Protein AF-A0A5E4SGM3-F1 (afdb_monomer_lite)

Structure (mmCIF, N/CA/C/O backbone):
data_AF-A0A5E4SGM3-F1
#
_entry.id   AF-A0A5E4SGM3-F1
#
loop_
_atom_site.group_PDB
_atom_site.id
_atom_site.type_symbol
_atom_site.label_atom_id
_atom_site.label_alt_id
_atom_site.label_comp_id
_atom_site.label_asym_id
_atom_site.label_entity_id
_atom_site.label_seq_id
_atom_site.pdbx_PDB_ins_code
_atom_site.Cartn_x
_atom_site.Cartn_y
_atom_site.Cartn_z
_atom_site.occupanc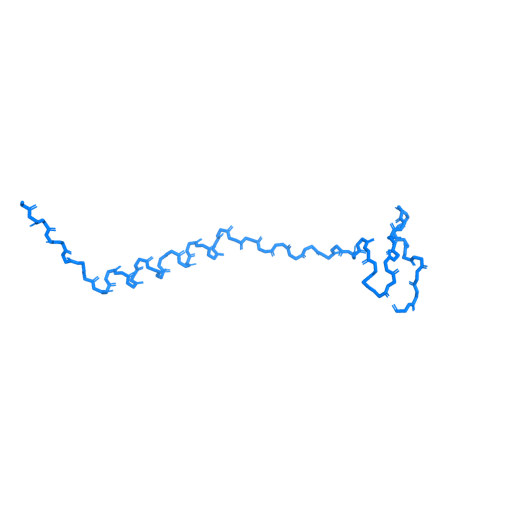y
_atom_site.B_iso_or_equiv
_atom_site.auth_seq_id
_atom_site.auth_comp_id
_atom_site.auth_asym_id
_atom_site.auth_atom_id
_atom_site.pdbx_PDB_model_num
ATOM 1 N N . MET A 1 1 ? -39.501 -10.090 17.06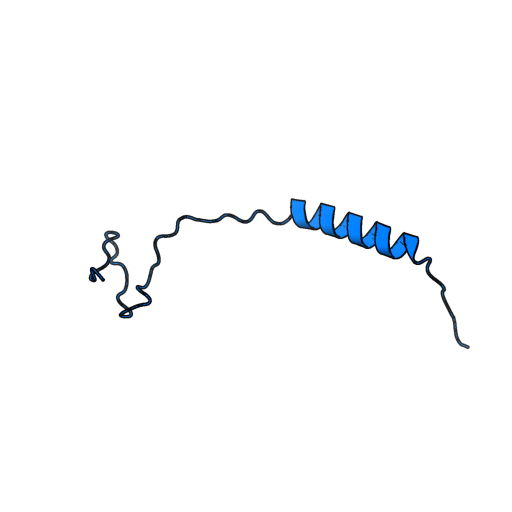3 1.00 43.59 1 MET A N 1
ATOM 2 C CA . MET A 1 1 ? -38.664 -9.589 18.174 1.00 43.59 1 MET A CA 1
ATOM 3 C C . MET A 1 1 ? -37.520 -8.795 17.551 1.00 43.59 1 MET A C 1
ATOM 5 O O . MET A 1 1 ? -36.833 -9.356 16.710 1.00 43.59 1 MET A O 1
ATOM 9 N N . LYS A 1 2 ? -37.392 -7.489 17.825 1.00 58.12 2 LYS A N 1
ATOM 10 C CA . LYS A 1 2 ? -36.315 -6.644 17.274 1.00 58.12 2 LYS A CA 1
ATOM 11 C C . LYS A 1 2 ? -35.361 -6.282 18.407 1.00 58.12 2 LYS A C 1
ATOM 13 O O . LYS A 1 2 ? -35.802 -5.717 19.400 1.00 58.12 2 LYS A O 1
ATOM 18 N N . LEU A 1 3 ? -34.091 -6.644 18.253 1.00 62.09 3 LEU A N 1
ATOM 19 C CA . LEU A 1 3 ? -33.018 -6.242 19.154 1.00 62.09 3 LEU A CA 1
ATOM 20 C C . LEU A 1 3 ? -32.407 -4.953 18.595 1.00 62.09 3 LEU A C 1
ATOM 22 O O . LEU A 1 3 ? -31.993 -4.927 17.438 1.00 62.09 3 LEU A O 1
ATOM 26 N N . SER A 1 4 ? -32.377 -3.890 19.389 1.00 65.56 4 SER A N 1
ATOM 27 C CA . SER A 1 4 ? -31.702 -2.638 19.043 1.00 65.56 4 SER A CA 1
ATOM 28 C C . SER A 1 4 ? -30.497 -2.463 19.956 1.00 65.56 4 SER A C 1
ATOM 30 O O . SER A 1 4 ? -30.655 -2.419 21.174 1.00 65.56 4 SER A O 1
ATOM 32 N N . VAL A 1 5 ? -29.308 -2.373 19.364 1.00 75.25 5 VAL A N 1
ATOM 33 C CA . VAL A 1 5 ? -28.049 -2.127 20.072 1.00 75.25 5 VAL A CA 1
ATOM 34 C C . VAL A 1 5 ? -27.605 -0.708 19.746 1.00 75.25 5 VAL A C 1
ATOM 36 O O . VAL A 1 5 ? -27.450 -0.361 18.577 1.00 75.25 5 VAL A O 1
ATOM 39 N N . SER A 1 6 ? -27.423 0.115 20.774 1.00 73.50 6 SER A N 1
ATOM 40 C CA . SER A 1 6 ? -26.849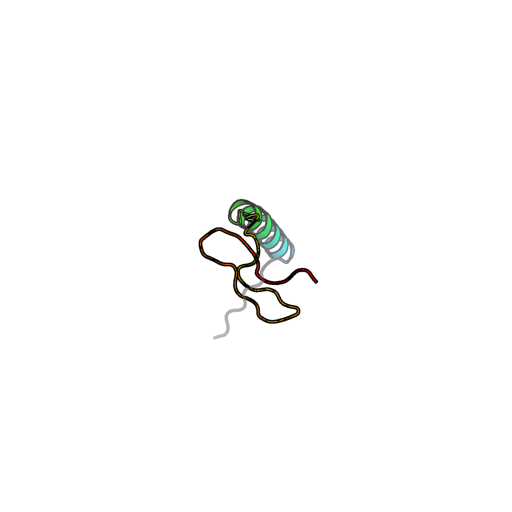 1.454 20.662 1.00 73.50 6 SER A CA 1
ATOM 41 C C . SER A 1 6 ? -25.368 1.392 21.010 1.00 73.50 6 SER A C 1
ATOM 43 O O . SER A 1 6 ? -25.010 0.968 22.109 1.00 73.50 6 SER A O 1
ATOM 45 N N . VAL A 1 7 ? -24.518 1.810 20.077 1.00 80.69 7 VAL A N 1
ATOM 46 C CA . VAL A 1 7 ? -23.073 1.937 20.289 1.00 80.69 7 VAL A CA 1
ATOM 47 C C . VAL A 1 7 ? -22.741 3.415 20.439 1.00 80.69 7 VAL A C 1
ATOM 49 O O . VAL A 1 7 ? -23.242 4.243 19.679 1.00 80.69 7 VAL A O 1
ATOM 52 N N . ASP A 1 8 ? -21.911 3.737 21.428 1.00 86.50 8 ASP A N 1
ATOM 53 C CA . ASP A 1 8 ? -21.448 5.099 21.668 1.00 86.50 8 ASP A CA 1
ATOM 54 C C . ASP A 1 8 ? -20.553 5.576 20.512 1.00 86.50 8 ASP A C 1
ATOM 56 O O . ASP A 1 8 ? -19.624 4.881 20.091 1.00 86.50 8 ASP A O 1
ATOM 60 N N . HIS A 1 9 ? -20.825 6.774 19.998 1.00 83.94 9 HIS A N 1
ATOM 61 C CA . HIS A 1 9 ? -20.076 7.354 18.888 1.00 83.94 9 HIS A CA 1
ATOM 62 C C . HIS A 1 9 ? -18.589 7.555 19.229 1.00 83.94 9 HIS A C 1
ATOM 64 O O . HIS A 1 9 ?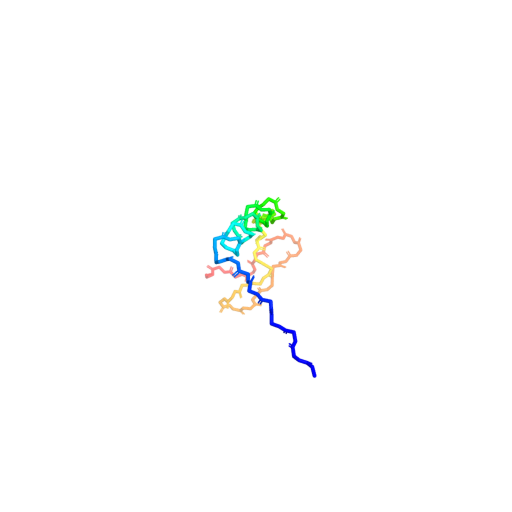 -17.725 7.377 18.370 1.00 83.94 9 HIS A O 1
ATOM 70 N N . ALA A 1 10 ? -18.261 7.859 20.488 1.00 85.44 10 ALA A N 1
ATOM 71 C CA . ALA A 1 10 ? -16.877 7.999 20.931 1.00 85.44 10 ALA A CA 1
ATOM 72 C C . ALA A 1 10 ? -16.113 6.667 20.864 1.00 85.44 10 ALA A C 1
ATOM 74 O O . ALA A 1 10 ? -14.927 6.650 20.533 1.00 85.44 10 ALA A O 1
ATOM 75 N N . ALA A 1 11 ? -16.790 5.541 21.114 1.00 79.19 11 ALA A N 1
ATOM 76 C CA . ALA A 1 11 ? -16.188 4.215 20.996 1.00 79.19 11 ALA A CA 1
ATOM 77 C C . ALA A 1 11 ? -15.867 3.858 19.534 1.00 79.19 11 ALA A C 1
ATOM 79 O O . ALA A 1 11 ? -14.839 3.235 19.265 1.00 79.19 11 ALA A O 1
ATOM 80 N N . ILE A 1 12 ? -16.710 4.292 18.589 1.00 83.69 12 ILE A N 1
ATOM 81 C CA . ILE A 1 12 ? -16.479 4.106 17.148 1.00 83.69 12 ILE A CA 1
ATOM 82 C C . ILE A 1 12 ? -15.235 4.884 16.704 1.00 83.69 12 ILE A C 1
ATOM 84 O O . ILE A 1 12 ? -14.360 4.319 16.047 1.00 83.69 12 ILE A O 1
ATOM 88 N N . GLU A 1 13 ? -15.115 6.152 17.100 1.00 85.50 13 GLU A N 1
ATOM 89 C CA . GLU A 1 13 ? -13.957 6.976 16.736 1.00 85.50 13 GLU A CA 1
ATOM 90 C C . GLU A 1 13 ? -12.655 6.454 17.362 1.00 85.50 13 GLU A C 1
ATOM 92 O O . GLU A 1 13 ? -11.644 6.339 16.670 1.00 85.50 13 GLU A O 1
ATOM 97 N N . ALA A 1 14 ? -12.687 6.019 18.626 1.00 84.94 14 ALA A N 1
ATOM 98 C CA . ALA A 1 14 ? -11.528 5.403 19.274 1.00 84.94 14 ALA A CA 1
ATOM 99 C C . ALA A 1 14 ? -11.072 4.111 18.567 1.00 84.94 14 ALA A C 1
ATOM 101 O O . ALA A 1 14 ? -9.871 3.881 18.399 1.00 84.94 14 ALA A O 1
ATOM 102 N N . ALA A 1 15 ? -12.018 3.278 18.116 1.00 80.62 15 ALA A N 1
ATOM 103 C CA . ALA A 1 15 ? -11.718 2.072 17.348 1.00 80.62 15 ALA A CA 1
ATOM 104 C C . ALA A 1 15 ? -11.119 2.400 15.969 1.00 80.62 15 ALA A C 1
ATOM 106 O O . ALA A 1 15 ? -10.168 1.742 15.540 1.00 80.62 15 ALA A O 1
ATOM 107 N N . LYS A 1 16 ? -11.627 3.442 15.297 1.00 80.06 16 LYS A N 1
ATOM 108 C CA . LYS A 1 16 ? -11.106 3.915 14.006 1.00 80.06 16 LYS A CA 1
ATOM 109 C C . LYS A 1 16 ? -9.660 4.395 14.131 1.00 80.06 16 LYS A C 1
ATOM 111 O O . LYS A 1 16 ? -8.805 3.974 13.355 1.00 80.06 16 LYS A O 1
ATOM 116 N N . ASP A 1 17 ? -9.366 5.199 15.148 1.00 84.00 17 ASP A N 1
ATOM 117 C CA . ASP A 1 17 ? -8.016 5.700 15.416 1.00 84.00 17 ASP A CA 1
ATOM 118 C C . ASP A 1 17 ? -7.027 4.576 15.743 1.00 84.00 17 ASP A C 1
ATOM 120 O O . ASP A 1 17 ? -5.887 4.580 15.266 1.00 84.00 17 ASP A O 1
ATOM 124 N N . ALA A 1 18 ? -7.456 3.590 16.537 1.00 82.19 18 ALA A N 1
ATOM 125 C CA . ALA A 1 18 ? -6.648 2.413 16.841 1.00 82.19 18 ALA A CA 1
ATOM 126 C C . ALA A 1 18 ? -6.350 1.593 15.577 1.00 82.19 18 ALA A C 1
ATOM 128 O O . ALA A 1 18 ? -5.207 1.179 15.369 1.00 82.19 18 ALA A O 1
ATOM 129 N N . PHE A 1 19 ? -7.346 1.413 14.704 1.00 79.50 19 PHE A N 1
ATOM 130 C CA . PHE A 1 19 ? -7.178 0.723 13.429 1.00 79.50 19 PHE A CA 1
ATOM 131 C C . PHE A 1 19 ? -6.203 1.457 12.504 1.00 79.50 19 PHE A C 1
ATOM 133 O O . PHE A 1 19 ? -5.284 0.832 11.988 1.00 79.50 19 PHE A O 1
ATOM 140 N N . VAL A 1 20 ? -6.332 2.777 12.338 1.00 80.06 20 VAL A N 1
ATOM 141 C CA . VAL A 1 20 ? -5.422 3.572 11.492 1.00 80.06 20 VAL A CA 1
ATOM 142 C C . VAL A 1 20 ? -3.985 3.517 12.018 1.00 80.06 20 VAL A C 1
ATOM 144 O O . VAL A 1 20 ? -3.055 3.313 11.238 1.00 80.06 20 VAL A O 1
ATOM 147 N N . LYS A 1 21 ? -3.789 3.627 13.339 1.00 77.94 21 LYS A N 1
ATOM 148 C CA . LYS A 1 21 ? -2.467 3.488 13.979 1.00 77.94 21 LYS A CA 1
ATOM 149 C C . LYS A 1 21 ? -1.867 2.089 13.823 1.00 77.94 21 LYS A C 1
ATOM 151 O O . LYS A 1 21 ? -0.648 1.953 13.761 1.00 77.94 21 LYS A O 1
ATOM 156 N N . ALA A 1 22 ? -2.694 1.048 13.797 1.00 74.06 22 ALA A N 1
ATOM 157 C CA . ALA A 1 22 ? -2.243 -0.320 13.565 1.00 74.06 22 ALA A CA 1
ATOM 158 C C . ALA A 1 22 ? -1.940 -0.577 12.079 1.00 74.06 22 ALA A C 1
ATOM 160 O O . ALA A 1 22 ? -0.909 -1.161 11.753 1.00 74.06 22 ALA A O 1
ATOM 161 N N . ALA A 1 23 ? -2.791 -0.093 11.174 1.00 66.62 23 ALA A N 1
ATOM 162 C CA . ALA A 1 23 ? -2.632 -0.240 9.732 1.00 66.62 23 ALA A CA 1
ATOM 163 C C . ALA A 1 23 ? -1.389 0.500 9.219 1.00 66.62 23 ALA A C 1
ATOM 165 O O . ALA A 1 23 ? -0.633 -0.055 8.426 1.00 66.62 23 ALA A O 1
ATOM 166 N N . SER A 1 24 ? -1.106 1.702 9.729 1.00 61.69 24 SER A N 1
ATOM 167 C CA . SER A 1 24 ? 0.115 2.439 9.379 1.00 61.69 24 SER A CA 1
ATOM 168 C C . SER A 1 24 ? 1.398 1.724 9.814 1.00 61.69 24 SER A C 1
ATOM 170 O O . SER A 1 24 ? 2.436 1.895 9.185 1.00 61.69 24 SER A O 1
ATOM 172 N N . ARG A 1 25 ? 1.332 0.878 10.851 1.00 61.50 25 ARG A N 1
ATOM 173 C CA . ARG A 1 25 ? 2.442 0.004 11.265 1.00 61.50 25 ARG A CA 1
ATOM 174 C C . ARG A 1 25 ? 2.570 -1.257 10.408 1.00 61.50 25 ARG A C 1
ATOM 176 O O . ARG A 1 25 ? 3.652 -1.829 10.362 1.00 61.50 25 ARG A O 1
ATOM 183 N N . ALA A 1 26 ? 1.491 -1.693 9.760 1.00 61.31 26 ALA A N 1
ATOM 184 C CA . ALA A 1 26 ? 1.467 -2.898 8.932 1.00 61.31 26 ALA A CA 1
ATOM 185 C C . ALA A 1 26 ? 1.860 -2.635 7.468 1.00 61.31 26 ALA A C 1
ATOM 187 O O . ALA A 1 26 ? 2.289 -3.556 6.777 1.00 61.31 26 ALA A O 1
ATOM 188 N N . VAL A 1 27 ? 1.736 -1.395 6.985 1.00 58.75 27 VAL A N 1
ATOM 189 C CA . VAL A 1 27 ? 2.055 -1.041 5.597 1.00 58.75 27 VAL A CA 1
ATOM 190 C C . VAL A 1 27 ? 3.459 -0.444 5.523 1.00 58.75 27 VAL A C 1
ATOM 192 O O . VAL A 1 27 ? 3.662 0.754 5.695 1.00 58.75 27 VAL A O 1
ATOM 195 N N . THR A 1 28 ? 4.452 -1.287 5.241 1.00 54.84 28 THR A N 1
ATOM 196 C CA . THR A 1 28 ? 5.763 -0.816 4.780 1.00 54.84 28 THR A CA 1
ATOM 197 C C . THR A 1 28 ? 5.667 -0.535 3.282 1.00 54.84 28 THR A C 1
ATOM 199 O O . THR A 1 28 ? 5.686 -1.458 2.472 1.00 54.84 28 THR A O 1
ATOM 202 N N . VAL A 1 29 ? 5.527 0.737 2.898 1.00 58.09 29 VAL A N 1
ATOM 203 C CA . VAL A 1 29 ? 5.638 1.139 1.489 1.00 58.09 29 VAL A CA 1
ATOM 204 C C . VAL A 1 29 ? 7.118 1.116 1.119 1.00 58.09 29 VAL A C 1
ATOM 206 O O . VAL A 1 29 ? 7.854 2.060 1.397 1.00 58.09 29 VAL A O 1
ATOM 209 N N . ILE A 1 30 ? 7.568 0.011 0.529 1.00 55.31 30 ILE A N 1
ATOM 210 C CA . ILE A 1 30 ? 8.885 -0.061 -0.099 1.00 55.31 30 ILE A CA 1
ATOM 211 C C . ILE A 1 30 ? 8.740 0.616 -1.460 1.00 55.31 30 ILE A C 1
ATOM 213 O O . ILE A 1 30 ? 8.237 0.016 -2.407 1.00 55.31 30 ILE A O 1
ATOM 217 N N . VAL A 1 31 ? 9.142 1.884 -1.550 1.00 56.12 31 VAL A N 1
ATOM 218 C CA . VAL A 1 31 ? 9.382 2.520 -2.848 1.00 56.12 31 VAL A CA 1
ATOM 219 C C . VAL A 1 31 ? 10.686 1.924 -3.360 1.00 56.12 31 VAL A C 1
ATOM 221 O O . VAL A 1 31 ? 11.770 2.401 -3.037 1.00 56.12 31 VAL A O 1
ATOM 224 N N . ALA A 1 32 ? 10.591 0.798 -4.061 1.00 54.84 32 ALA A N 1
ATOM 225 C CA . ALA A 1 32 ? 11.727 0.293 -4.803 1.00 54.84 32 ALA A CA 1
ATOM 226 C C . ALA A 1 32 ? 12.001 1.293 -5.934 1.00 54.84 32 ALA A C 1
ATOM 228 O O . ALA A 1 32 ? 11.096 1.597 -6.712 1.00 54.84 32 ALA 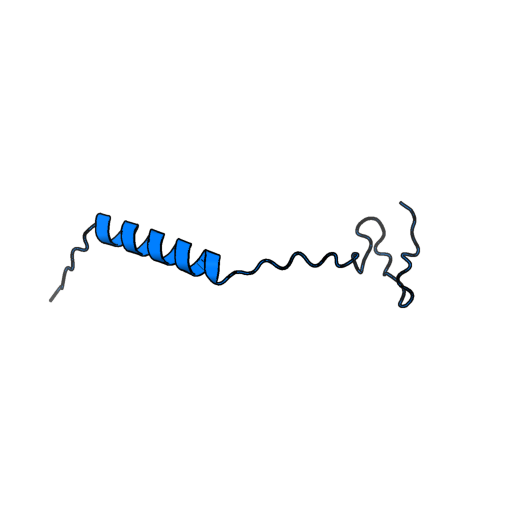A O 1
ATOM 229 N N . ASP A 1 33 ? 13.231 1.805 -6.022 1.00 55.69 33 ASP A N 1
ATOM 230 C CA . ASP A 1 33 ? 13.764 2.530 -7.187 1.00 55.69 33 ASP A CA 1
ATOM 231 C C . ASP A 1 33 ? 13.897 1.563 -8.386 1.00 55.69 33 ASP A C 1
ATOM 233 O O . ASP A 1 33 ? 14.960 1.374 -8.985 1.00 55.69 33 ASP A O 1
ATOM 237 N N . GLU A 1 34 ? 12.814 0.861 -8.718 1.00 61.97 34 GLU A N 1
ATOM 238 C CA . GLU A 1 34 ? 12.745 0.024 -9.898 1.00 61.97 34 GLU A CA 1
ATOM 239 C C . GLU A 1 34 ? 12.727 0.953 -11.101 1.00 61.97 34 GLU A C 1
ATOM 241 O O . GLU A 1 34 ? 11.731 1.603 -11.426 1.00 61.97 34 GLU A O 1
ATOM 246 N N . LYS A 1 35 ? 13.880 1.029 -11.771 1.00 69.81 35 LYS A N 1
ATOM 247 C CA . LYS A 1 35 ? 13.968 1.642 -13.089 1.00 69.81 35 LYS A CA 1
ATOM 248 C C . LYS A 1 35 ? 12.853 1.039 -13.950 1.00 69.81 35 LYS A C 1
ATOM 250 O O . LYS A 1 35 ? 12.837 -0.183 -14.114 1.00 69.81 35 LYS A O 1
ATOM 255 N N . PRO A 1 36 ? 11.961 1.858 -14.531 1.00 72.31 36 PRO A N 1
ATOM 256 C CA . PRO A 1 36 ? 10.786 1.351 -15.218 1.00 72.31 36 PRO A CA 1
ATOM 257 C C . PRO A 1 36 ? 11.204 0.382 -16.323 1.00 72.31 36 PRO A C 1
ATOM 259 O O . PRO A 1 36 ? 12.131 0.661 -17.099 1.00 72.31 36 PRO A O 1
ATOM 262 N N . THR A 1 37 ? 10.536 -0.772 -16.357 1.00 84.00 37 THR A N 1
ATOM 263 C CA . THR A 1 37 ? 10.764 -1.837 -17.345 1.00 84.00 37 THR A CA 1
ATOM 264 C C . THR A 1 37 ? 10.342 -1.401 -18.745 1.00 84.00 37 THR A C 1
ATOM 266 O O . THR A 1 37 ? 10.882 -1.900 -19.727 1.00 84.00 37 THR A O 1
ATOM 269 N N . LEU A 1 38 ? 9.409 -0.451 -18.843 1.00 87.88 38 LEU A N 1
ATOM 270 C CA . LEU A 1 38 ? 8.857 0.046 -20.096 1.00 87.88 38 LEU A CA 1
ATOM 271 C C . LEU A 1 38 ? 8.844 1.579 -20.113 1.00 87.88 38 LEU A C 1
ATOM 273 O O . LEU A 1 38 ? 8.439 2.219 -19.142 1.00 87.88 38 LEU A O 1
ATOM 277 N N . CYS A 1 39 ? 9.284 2.169 -21.222 1.00 88.12 39 CYS A N 1
ATOM 278 C CA . CYS A 1 39 ? 9.191 3.601 -21.468 1.00 88.12 39 CYS A CA 1
ATOM 279 C C . CYS A 1 39 ? 7.757 3.974 -21.859 1.00 88.12 39 CYS A C 1
ATOM 281 O O . CYS A 1 39 ? 7.255 3.538 -22.893 1.00 88.12 39 CYS A O 1
ATOM 283 N N . ILE A 1 40 ? 7.106 4.823 -21.062 1.00 85.44 40 ILE A N 1
ATOM 284 C CA . ILE A 1 40 ? 5.709 5.235 -21.281 1.00 85.44 40 ILE A CA 1
ATOM 285 C C . ILE A 1 40 ? 5.546 6.024 -22.595 1.00 85.44 40 ILE A C 1
ATOM 287 O O . ILE A 1 40 ? 4.506 5.928 -23.237 1.00 85.44 40 ILE A O 1
ATOM 291 N N . GLY A 1 41 ? 6.574 6.766 -23.026 1.00 86.44 41 GLY A N 1
ATOM 292 C CA . GLY A 1 41 ? 6.502 7.616 -24.220 1.00 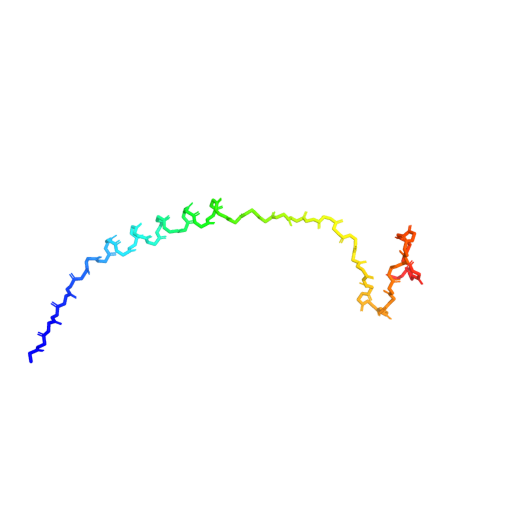86.44 41 GLY A CA 1
ATOM 293 C C . GLY A 1 41 ? 6.518 6.863 -25.555 1.00 86.44 41 GLY A C 1
ATOM 294 O O . GLY A 1 41 ? 5.919 7.328 -26.518 1.00 86.44 41 GLY A O 1
ATOM 295 N N . CYS A 1 42 ? 7.175 5.701 -25.627 1.00 90.38 42 CYS A N 1
ATOM 296 C CA . CYS A 1 42 ? 7.343 4.959 -26.889 1.00 90.38 42 CYS A CA 1
ATOM 297 C C . CYS A 1 42 ? 7.058 3.454 -26.801 1.00 90.38 42 CYS A C 1
ATOM 299 O O . CYS A 1 42 ? 7.094 2.766 -27.817 1.00 90.38 42 CYS A O 1
ATOM 301 N N . GLY A 1 43 ? 6.825 2.919 -25.602 1.00 87.81 43 GLY A N 1
ATOM 302 C CA . GLY A 1 43 ? 6.656 1.485 -25.379 1.00 87.81 43 GLY A CA 1
ATOM 303 C C . GLY A 1 43 ? 7.951 0.666 -25.421 1.00 87.81 43 GLY A C 1
ATOM 304 O O . GLY A 1 43 ? 7.880 -0.559 -25.355 1.00 87.81 43 GLY A O 1
ATOM 305 N N . ALA A 1 44 ? 9.128 1.297 -25.518 1.00 91.12 44 ALA A N 1
ATOM 306 C CA . ALA A 1 44 ? 10.405 0.587 -25.493 1.00 91.12 44 ALA A CA 1
ATOM 307 C C . ALA A 1 44 ? 10.587 -0.184 -24.180 1.00 91.12 44 ALA A C 1
ATOM 309 O O . ALA A 1 44 ? 10.306 0.333 -23.098 1.00 91.12 44 ALA A O 1
ATOM 310 N N . VAL A 1 45 ? 11.085 -1.415 -24.285 1.00 90.12 45 VAL A N 1
ATOM 311 C CA . VAL A 1 45 ? 11.353 -2.293 -23.141 1.00 90.12 45 VAL A CA 1
ATOM 312 C C . VAL A 1 45 ? 12.832 -2.216 -22.777 1.00 90.12 45 VAL A C 1
ATOM 314 O O . VAL A 1 45 ? 13.698 -2.261 -23.654 1.00 90.12 45 VAL A O 1
ATOM 317 N N . ARG A 1 46 ? 13.123 -2.120 -21.476 1.00 89.31 46 ARG A N 1
ATOM 318 C CA . ARG A 1 46 ? 14.488 -2.123 -20.946 1.00 89.31 46 ARG A CA 1
ATOM 319 C C . ARG A 1 46 ? 15.162 -3.461 -21.252 1.00 89.31 46 ARG A C 1
ATOM 321 O O . ARG A 1 46 ? 14.611 -4.526 -20.980 1.00 89.31 46 ARG A O 1
ATOM 328 N N . GLN A 1 47 ? 16.358 -3.398 -21.818 1.00 89.94 47 GLN A N 1
ATOM 329 C CA . GLN A 1 47 ? 17.148 -4.573 -22.149 1.00 89.94 47 GLN A CA 1
ATOM 330 C C . GLN A 1 47 ? 17.655 -5.284 -20.878 1.00 89.94 47 GLN A C 1
ATOM 332 O O . GLN A 1 47 ? 17.755 -4.660 -19.816 1.00 89.94 47 GLN A O 1
ATOM 337 N N . PRO A 1 48 ? 18.041 -6.572 -20.963 1.00 85.56 48 PRO A N 1
ATOM 338 C CA . PRO A 1 48 ? 18.587 -7.316 -19.822 1.00 85.56 48 PRO A CA 1
ATOM 339 C C . PRO A 1 48 ? 19.869 -6.711 -19.235 1.00 85.56 48 PRO A C 1
ATOM 341 O O . PRO A 1 48 ? 20.175 -6.927 -18.067 1.00 85.56 48 PRO A O 1
ATOM 344 N N . ASN A 1 49 ? 20.612 -5.938 -20.033 1.00 87.50 49 ASN A N 1
ATOM 345 C CA . ASN A 1 49 ? 21.794 -5.189 -19.597 1.00 87.50 49 ASN A CA 1
ATOM 346 C C . ASN A 1 49 ? 21.446 -3.908 -18.801 1.00 87.50 49 ASN A C 1
ATOM 348 O O . ASN A 1 49 ? 22.344 -3.213 -18.335 1.00 87.50 49 ASN A O 1
ATOM 352 N N . GLY A 1 50 ? 20.157 -3.584 -18.639 1.00 82.88 50 GLY A N 1
ATOM 353 C CA . GLY A 1 50 ? 19.672 -2.404 -17.928 1.00 82.88 50 GLY A CA 1
ATOM 354 C C . GLY A 1 50 ? 19.529 -1.143 -18.785 1.00 82.88 50 GLY A C 1
ATOM 355 O O . GLY A 1 50 ? 19.041 -0.129 -18.270 1.00 82.88 50 GLY A O 1
ATOM 356 N N . GLU A 1 51 ? 19.893 -1.181 -20.067 1.00 88.06 51 GLU A N 1
ATOM 357 C CA . GLU A 1 51 ? 19.767 -0.051 -20.990 1.00 88.06 51 GLU A CA 1
ATOM 358 C C . GLU A 1 51 ? 18.329 0.112 -21.492 1.00 88.06 51 GLU A C 1
ATOM 360 O O . GLU A 1 51 ? 17.606 -0.857 -21.725 1.00 88.06 51 GLU A O 1
ATOM 365 N N . MET A 1 52 ? 17.899 1.364 -21.647 1.00 89.56 52 MET A N 1
ATOM 366 C CA . MET A 1 52 ? 16.631 1.702 -22.287 1.00 89.56 52 MET A CA 1
ATOM 367 C C . MET A 1 52 ? 16.945 2.134 -23.725 1.00 89.56 52 MET A C 1
ATOM 369 O O . MET A 1 52 ? 17.698 3.091 -23.887 1.00 89.56 52 MET A O 1
ATOM 373 N N . PRO A 1 53 ? 16.407 1.472 -24.765 1.00 88.94 53 PRO A N 1
ATOM 374 C CA . PRO A 1 53 ? 16.772 1.754 -26.155 1.00 88.94 53 PRO A CA 1
ATOM 375 C C . PRO A 1 53 ? 16.048 2.990 -26.730 1.00 88.94 53 PRO A C 1
ATOM 377 O O . PRO A 1 53 ? 15.747 3.035 -27.920 1.00 88.94 53 PRO A O 1
ATOM 380 N N . CYS A 1 54 ? 15.733 3.976 -25.888 1.00 85.88 54 CYS A N 1
ATOM 381 C CA . CYS A 1 54 ? 15.139 5.255 -26.271 1.00 85.88 54 CYS A CA 1
ATOM 382 C C . CYS A 1 54 ? 15.629 6.372 -25.336 1.00 85.88 54 CYS A C 1
ATOM 384 O O . CYS A 1 54 ? 15.853 6.124 -24.149 1.00 85.88 54 CYS A O 1
ATOM 386 N N . ASP A 1 55 ? 15.770 7.585 -25.860 1.00 75.81 55 ASP A N 1
ATOM 387 C CA . ASP A 1 55 ? 16.449 8.727 -25.231 1.00 75.81 55 ASP A CA 1
ATOM 388 C C . ASP A 1 55 ? 15.577 9.991 -25.101 1.00 75.81 55 ASP A C 1
ATOM 390 O O . ASP A 1 55 ? 16.100 11.087 -24.899 1.00 75.81 55 ASP A O 1
ATOM 394 N N . HIS A 1 56 ? 14.253 9.842 -25.175 1.00 70.06 56 HIS A N 1
ATOM 395 C CA . HIS A 1 56 ? 13.281 10.931 -25.001 1.00 70.06 56 HIS A CA 1
ATOM 396 C C . HIS A 1 56 ? 12.658 11.002 -23.607 1.00 70.06 56 HIS A C 1
ATOM 398 O O . HIS A 1 56 ? 12.541 9.954 -22.926 1.00 70.06 56 HIS A O 1
#

Secondary structure (DSSP, 8-state):
--------HHHHHHHHHHHHHHHHHH----------SB-TTT-PBPPTTS--S---

Radius of gyration: 24.53 Å; chains: 1; bounding box: 60×20×49 Å

Sequence (56 aa):
MKLSVSVDHAAIEAAKDAFVKAASRAVTVIVADEKPTLCIGCGAVRQPNGEMPCDH

pLDDT: mean 76.07, std 12.46, range [43.59, 91.12]

Foldseek 3Di:
DDDDDDDDPVVVVVVVVVVVVVVVVVDDPPPPPPPDQADPVPRFGQDPVRDTPDDD

Organism: NCBI:txid2508289